Protein AF-A0A4D6KWX7-F1 (afdb_monomer)

Structure (mmCIF, N/CA/C/O backbone):
data_AF-A0A4D6KWX7-F1
#
_entry.id   AF-A0A4D6KWX7-F1
#
loop_
_atom_site.group_PDB
_atom_site.id
_atom_site.type_symbol
_atom_site.label_atom_id
_atom_site.label_alt_id
_atom_site.label_comp_id
_atom_site.label_asym_id
_atom_site.label_entity_id
_atom_site.label_seq_id
_atom_site.pdbx_PDB_ins_code
_atom_site.Cartn_x
_atom_site.Cartn_y
_atom_site.Cartn_z
_atom_site.occupancy
_atom_site.B_iso_or_equiv
_atom_site.auth_seq_id
_atom_site.auth_comp_id
_atom_site.auth_asym_id
_atom_site.auth_atom_id
_atom_site.pdbx_PDB_model_num
ATOM 1 N N . MET A 1 1 ? -42.811 26.244 40.484 1.00 38.09 1 MET A N 1
ATOM 2 C CA . MET A 1 1 ? -42.330 26.673 39.156 1.00 38.09 1 MET A CA 1
ATOM 3 C C . MET A 1 1 ? -40.840 26.398 39.095 1.00 38.09 1 MET A C 1
ATOM 5 O O . MET A 1 1 ? -40.124 26.879 39.956 1.00 38.09 1 MET A O 1
ATOM 9 N N . ILE A 1 2 ? -40.486 25.517 38.157 1.00 45.81 2 ILE A N 1
ATOM 10 C CA . ILE A 1 2 ? -39.214 25.283 37.454 1.00 45.81 2 ILE A CA 1
ATOM 11 C C . ILE A 1 2 ? -37.901 25.856 38.024 1.00 45.81 2 ILE A C 1
ATOM 13 O O . ILE A 1 2 ? -37.743 27.054 38.224 1.00 45.81 2 ILE A O 1
ATOM 17 N N . HIS A 1 3 ? -36.935 24.950 38.191 1.00 44.56 3 HIS A N 1
ATOM 18 C CA . HIS A 1 3 ? -35.517 25.227 38.404 1.00 44.56 3 HIS A CA 1
ATOM 19 C C . HIS A 1 3 ? -34.874 25.638 37.069 1.00 44.56 3 HIS A C 1
ATOM 21 O O . HIS A 1 3 ? -35.140 24.988 36.060 1.00 44.56 3 HIS A O 1
ATOM 27 N N . SER A 1 4 ? -34.030 26.675 37.066 1.00 54.22 4 SER A N 1
ATOM 28 C CA . SER A 1 4 ? -33.254 27.079 35.886 1.00 54.22 4 SER A CA 1
ATOM 29 C C . SER A 1 4 ? -31.775 26.754 36.067 1.00 54.22 4 SER A C 1
ATOM 31 O O . SER A 1 4 ? -31.128 27.179 37.021 1.00 54.22 4 SER A O 1
ATOM 33 N N . GLU A 1 5 ? -31.297 25.978 35.107 1.00 49.50 5 GLU A N 1
ATOM 34 C CA . GLU A 1 5 ? -29.946 25.509 34.837 1.00 49.50 5 GLU A CA 1
ATOM 35 C C . GLU A 1 5 ? -29.134 26.575 34.083 1.00 49.50 5 GLU A C 1
ATOM 37 O O . GLU A 1 5 ? -29.669 27.249 33.204 1.00 49.50 5 GLU A O 1
ATOM 42 N N . THR A 1 6 ? -27.836 26.693 34.377 1.00 53.16 6 THR A N 1
ATOM 43 C CA . THR A 1 6 ? -26.813 26.899 33.338 1.00 53.16 6 THR A CA 1
ATOM 44 C C . THR A 1 6 ? -25.438 26.515 33.890 1.00 53.16 6 THR A C 1
ATOM 46 O O . THR A 1 6 ? -25.006 27.027 34.924 1.00 53.16 6 THR A O 1
ATOM 49 N N . VAL A 1 7 ? -24.754 25.585 33.223 1.00 62.31 7 VAL A N 1
ATOM 50 C CA . VAL A 1 7 ? -23.334 25.276 33.444 1.00 62.31 7 VAL A CA 1
ATOM 51 C C . VAL A 1 7 ? -22.648 25.371 32.078 1.00 62.31 7 VAL A C 1
ATOM 53 O O . VAL A 1 7 ? -23.132 24.762 31.123 1.00 62.31 7 VAL A O 1
ATOM 56 N N . PRO A 1 8 ? -21.562 26.151 31.933 1.00 45.19 8 PRO A N 1
ATOM 57 C CA . PRO A 1 8 ? -20.920 26.364 30.642 1.00 45.19 8 PRO A CA 1
ATOM 58 C C . PRO A 1 8 ? -20.181 25.108 30.164 1.00 45.19 8 PRO A C 1
ATOM 60 O O . PRO A 1 8 ? -19.340 24.550 30.867 1.00 45.19 8 PRO A O 1
ATOM 63 N N . VAL A 1 9 ? -20.472 24.697 28.929 1.00 45.25 9 VAL A N 1
ATOM 64 C CA . VAL A 1 9 ? -19.745 23.655 28.195 1.00 45.25 9 VAL A CA 1
ATOM 65 C C . VAL A 1 9 ? -18.463 24.269 27.632 1.00 45.25 9 VAL A C 1
ATOM 67 O O . VAL A 1 9 ? -18.504 25.056 26.688 1.00 45.25 9 VAL A O 1
ATOM 70 N N . THR A 1 10 ? -17.314 23.926 28.210 1.00 42.25 10 THR A N 1
ATOM 71 C CA . THR A 1 10 ? -16.003 24.271 27.647 1.00 42.25 10 THR A CA 1
ATOM 72 C C . THR A 1 10 ? -15.642 23.274 26.553 1.00 42.25 10 THR A C 1
ATOM 74 O O . THR A 1 10 ? -15.295 22.127 26.834 1.00 42.25 10 THR A O 1
ATOM 77 N N . VAL A 1 11 ? -15.718 23.721 25.301 1.00 54.34 11 VAL A N 1
ATOM 78 C CA . VAL A 1 11 ? -15.083 23.056 24.160 1.00 54.34 11 VAL A CA 1
ATOM 79 C C . VAL A 1 11 ? -13.584 23.312 24.283 1.00 54.34 11 VAL A C 1
ATOM 81 O O . VAL A 1 11 ? -13.136 24.440 24.098 1.00 54.34 11 VAL A O 1
ATOM 84 N N . VAL A 1 12 ? -12.819 22.285 24.649 1.00 48.91 12 VAL A N 1
ATOM 85 C CA . VAL A 1 12 ? -11.358 22.316 24.545 1.00 48.91 12 VAL A CA 1
ATOM 86 C C . VAL A 1 12 ? -10.984 21.480 23.333 1.00 48.91 12 VAL A C 1
ATOM 88 O O . VAL A 1 12 ? -11.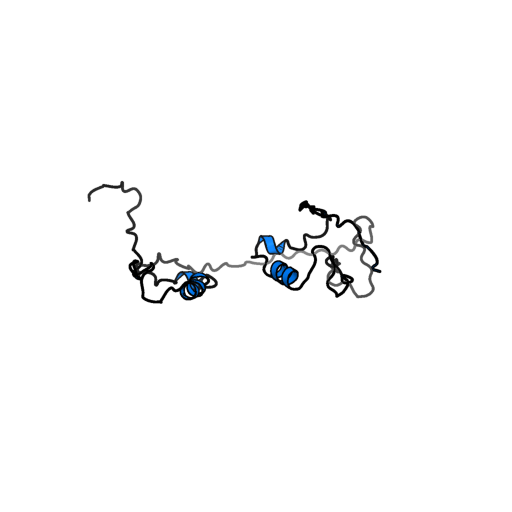029 20.252 23.350 1.00 48.91 12 VAL A O 1
ATOM 91 N N . GLU A 1 13 ? -10.689 22.207 22.264 1.00 41.97 13 GLU A N 1
ATOM 92 C CA . GLU A 1 13 ? -10.000 21.766 21.063 1.00 41.97 13 GLU A CA 1
ATOM 93 C C . GLU A 1 13 ? -8.646 21.171 21.480 1.00 41.97 13 GLU A C 1
ATOM 95 O O . GLU A 1 13 ? -7.782 21.855 22.029 1.00 41.97 13 GLU A O 1
ATOM 100 N N . ALA A 1 14 ? -8.497 19.854 21.330 1.00 45.44 14 ALA A N 1
ATOM 101 C CA . ALA A 1 14 ? -7.247 19.163 21.608 1.00 45.44 14 ALA A CA 1
ATOM 102 C C . ALA A 1 14 ? -6.457 19.049 20.305 1.00 45.44 14 ALA A C 1
ATOM 104 O O . ALA A 1 14 ? -6.596 18.096 19.541 1.00 45.44 14 ALA A O 1
ATOM 105 N N . GLU A 1 15 ? -5.642 20.072 20.081 1.00 44.53 15 GLU A N 1
ATOM 106 C CA . GLU A 1 15 ? -4.518 20.117 19.155 1.00 44.53 15 GLU A CA 1
ATOM 107 C C . GLU A 1 15 ? -3.708 18.803 19.243 1.00 44.53 15 GLU A C 1
ATOM 109 O O . GLU A 1 15 ? -3.161 18.455 20.299 1.00 44.53 15 GLU A O 1
ATOM 114 N N . GLU A 1 16 ? -3.618 18.060 18.138 1.00 41.34 16 GLU A N 1
ATOM 115 C CA . GLU A 1 16 ? -2.864 16.807 18.033 1.00 41.34 16 GLU A CA 1
ATOM 116 C C . GLU A 1 16 ? -1.352 17.095 18.043 1.00 41.34 16 GLU A C 1
ATOM 118 O O . GLU A 1 16 ? -0.655 17.105 17.025 1.00 41.34 16 GLU A O 1
ATOM 123 N N . THR A 1 17 ? -0.813 17.360 19.233 1.00 36.12 17 THR A N 1
ATOM 124 C CA . THR A 1 17 ? 0.633 17.454 19.427 1.00 36.12 17 THR A CA 1
ATOM 125 C C . THR A 1 17 ? 1.248 16.063 19.300 1.00 36.12 17 THR A C 1
ATOM 127 O O . THR A 1 17 ? 1.082 15.199 20.160 1.00 36.12 17 THR A O 1
ATOM 130 N N . HIS A 1 18 ? 2.002 15.855 18.218 1.00 46.69 18 HIS A N 1
ATOM 131 C CA . HIS A 1 18 ? 2.900 14.717 18.035 1.00 46.69 18 HIS A CA 1
ATOM 132 C C . HIS A 1 18 ? 3.993 14.754 19.113 1.00 46.69 18 HIS A C 1
ATOM 134 O O . HIS A 1 18 ? 5.107 15.244 18.908 1.00 46.69 18 HIS A O 1
ATOM 140 N N . ARG A 1 19 ? 3.673 14.252 20.304 1.00 43.59 19 ARG A N 1
ATOM 141 C CA . ARG A 1 19 ? 4.639 14.019 21.373 1.00 43.59 19 ARG A CA 1
ATOM 142 C C . ARG A 1 19 ? 5.379 12.731 21.032 1.00 43.59 19 ARG A C 1
ATOM 144 O O . ARG A 1 19 ? 4.939 11.643 21.383 1.00 43.59 19 ARG A O 1
ATOM 151 N N . LYS A 1 20 ? 6.529 12.857 20.362 1.00 52.38 20 LYS A N 1
ATOM 152 C CA . LYS A 1 20 ? 7.557 11.807 20.363 1.00 52.38 20 LYS A CA 1
ATOM 153 C C . LYS A 1 20 ? 7.974 11.560 21.814 1.00 52.38 20 LYS A C 1
ATOM 155 O O . LYS A 1 20 ? 8.831 12.262 22.350 1.00 52.38 20 LYS A O 1
ATOM 160 N N . GLY A 1 21 ? 7.338 10.583 22.451 1.00 43.97 21 GLY A N 1
ATOM 161 C CA . GLY A 1 21 ? 7.771 10.015 23.716 1.00 43.97 21 GLY A CA 1
ATOM 162 C C . GLY A 1 21 ? 9.060 9.239 23.490 1.00 43.97 21 GLY A C 1
ATOM 163 O O . GLY A 1 21 ? 9.037 8.048 23.202 1.00 43.97 21 GLY A O 1
ATOM 164 N N . VAL A 1 22 ? 10.195 9.929 23.582 1.00 49.72 22 VAL A N 1
ATOM 165 C CA . VAL A 1 22 ? 11.506 9.292 23.687 1.00 49.72 22 VAL A CA 1
ATOM 166 C C . VAL A 1 22 ? 11.591 8.681 25.081 1.00 49.72 22 VAL A C 1
ATOM 168 O O . VAL A 1 22 ? 11.840 9.376 26.061 1.00 49.72 22 VAL A O 1
ATOM 171 N N . THR A 1 23 ? 11.380 7.373 25.167 1.00 44.16 23 THR A N 1
ATOM 172 C CA . THR A 1 23 ? 11.947 6.562 26.244 1.00 44.16 23 THR A CA 1
ATOM 173 C C . THR A 1 23 ? 12.895 5.582 25.578 1.00 44.16 23 THR A C 1
ATOM 175 O O . THR A 1 23 ? 12.558 4.963 24.574 1.00 44.16 23 THR A O 1
ATOM 178 N N . SER A 1 24 ? 14.133 5.543 26.057 1.00 51.88 24 SER A N 1
ATOM 179 C CA . SER A 1 24 ? 15.253 4.772 25.518 1.00 51.88 24 SER A CA 1
ATOM 180 C C . SER A 1 24 ? 15.110 3.272 25.805 1.00 51.88 24 SER A C 1
ATOM 182 O O . SER A 1 24 ? 16.034 2.646 26.319 1.00 51.88 24 SER A O 1
ATOM 184 N N . SER A 1 25 ? 13.938 2.706 25.538 1.00 55.06 25 SER A N 1
ATOM 185 C CA . SER A 1 25 ? 13.698 1.271 25.546 1.00 55.06 25 SER A CA 1
ATOM 186 C C . SER A 1 25 ? 13.762 0.748 24.115 1.00 55.06 25 SER A C 1
ATOM 188 O O . SER A 1 25 ? 13.516 1.484 23.158 1.00 55.06 25 SER A O 1
ATOM 190 N N . ALA A 1 26 ? 14.181 -0.509 23.955 1.00 62.50 26 ALA A N 1
ATOM 191 C CA . ALA A 1 26 ? 14.240 -1.179 22.661 1.00 62.50 26 ALA A CA 1
ATOM 192 C C . ALA A 1 26 ? 12.955 -0.885 21.871 1.00 62.50 26 ALA A C 1
ATOM 194 O O . ALA A 1 26 ? 11.870 -1.221 22.332 1.00 62.50 26 ALA A O 1
ATOM 195 N N . ASN A 1 27 ? 13.100 -0.202 20.733 1.00 76.94 27 ASN A N 1
ATOM 196 C CA . ASN A 1 27 ? 12.010 0.398 19.967 1.00 76.94 27 ASN A CA 1
ATOM 197 C C . ASN A 1 27 ? 10.916 -0.658 19.696 1.00 76.94 27 ASN A C 1
ATOM 199 O O . ASN A 1 27 ? 11.105 -1.550 18.860 1.00 76.94 27 ASN A O 1
ATOM 203 N N . ILE A 1 28 ? 9.825 -0.614 20.479 1.00 69.31 28 ILE A N 1
ATOM 204 C CA . ILE A 1 28 ? 8.722 -1.590 20.497 1.00 69.31 28 ILE A CA 1
ATOM 205 C C . ILE A 1 28 ? 7.959 -1.423 19.185 1.00 69.31 28 ILE A C 1
ATOM 207 O O . ILE A 1 28 ? 6.991 -0.682 19.100 1.00 69.31 28 ILE A O 1
ATOM 211 N N . GLY A 1 29 ? 8.467 -2.041 18.123 1.00 74.56 29 GLY A N 1
ATOM 212 C CA . GLY A 1 29 ? 7.991 -1.771 16.768 1.00 74.56 29 GLY A CA 1
ATOM 213 C C . GLY A 1 29 ? 9.083 -1.665 15.713 1.00 74.56 29 GLY A C 1
ATOM 214 O O . GLY A 1 29 ? 8.747 -1.505 14.549 1.00 74.56 29 GLY A O 1
ATOM 215 N N . SER A 1 30 ? 10.372 -1.823 16.041 1.00 81.75 30 SER A N 1
ATOM 216 C CA . SER A 1 30 ? 11.430 -1.820 15.011 1.00 81.75 30 SER A CA 1
ATOM 217 C C . SER A 1 30 ? 11.206 -2.882 13.917 1.00 81.75 30 SER A C 1
ATOM 219 O O . SER A 1 30 ? 11.531 -2.676 12.753 1.00 81.75 30 SER A O 1
ATOM 221 N N . PHE A 1 31 ? 10.529 -3.994 14.231 1.00 80.00 31 PHE A N 1
ATOM 222 C CA . PHE A 1 31 ? 10.124 -4.988 13.224 1.00 80.00 31 PHE A CA 1
ATOM 223 C C . PHE A 1 31 ? 9.128 -4.441 12.175 1.00 80.00 31 PHE A C 1
ATOM 225 O O . PHE A 1 31 ? 8.961 -5.021 11.096 1.00 80.00 31 PHE A O 1
ATOM 232 N N . GLU A 1 32 ? 8.440 -3.340 12.472 1.00 87.44 32 GLU A N 1
ATOM 233 C CA . GLU A 1 32 ? 7.522 -2.656 11.560 1.00 87.44 32 GLU A CA 1
ATOM 234 C C . GLU A 1 32 ? 8.251 -1.768 10.553 1.00 87.44 32 GLU A C 1
ATOM 236 O O . GLU A 1 32 ? 7.670 -1.426 9.528 1.00 87.44 32 GLU A O 1
ATOM 241 N N . GLU A 1 33 ? 9.551 -1.520 10.733 1.00 84.75 33 GLU A N 1
ATOM 242 C CA . GLU A 1 33 ? 10.394 -0.893 9.705 1.00 84.75 33 GLU A CA 1
ATOM 243 C C . GLU A 1 33 ? 10.510 -1.769 8.441 1.00 84.75 33 GLU A C 1
ATOM 245 O O . GLU A 1 33 ? 10.729 -1.272 7.335 1.00 84.75 33 GLU A O 1
ATOM 250 N N . HIS A 1 34 ? 10.343 -3.089 8.583 1.00 82.44 34 HIS A N 1
ATOM 251 C CA . HIS A 1 34 ? 10.448 -4.066 7.492 1.00 82.44 34 HIS A CA 1
ATOM 252 C C . HIS A 1 34 ? 9.157 -4.862 7.259 1.00 82.44 34 HIS A C 1
ATOM 254 O O . HIS A 1 34 ? 9.147 -5.850 6.518 1.00 82.44 34 HIS A O 1
ATOM 260 N N . SER A 1 35 ? 8.048 -4.452 7.874 1.00 87.25 35 SER A N 1
ATOM 261 C CA . SER A 1 35 ? 6.747 -5.093 7.695 1.00 87.25 35 SER A CA 1
ATOM 262 C C . SER A 1 35 ? 5.629 -4.060 7.578 1.00 87.25 35 SER A C 1
ATOM 264 O O . SER A 1 35 ? 5.833 -2.865 7.710 1.00 87.25 35 SER A O 1
ATOM 266 N N . THR A 1 36 ? 4.412 -4.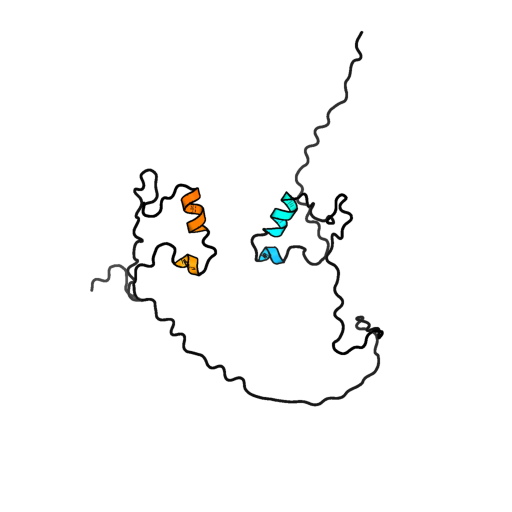502 7.268 1.00 85.25 36 THR A N 1
ATOM 267 C CA . THR A 1 36 ? 3.287 -3.593 6.987 1.00 85.25 36 THR A CA 1
ATOM 268 C C . THR A 1 36 ? 2.610 -3.042 8.247 1.00 85.25 36 THR A C 1
ATOM 270 O O . THR A 1 36 ? 1.479 -2.567 8.156 1.00 85.25 36 THR A O 1
ATOM 273 N N . GLY A 1 37 ? 3.217 -3.210 9.425 1.00 89.81 37 GLY A N 1
ATOM 274 C CA . GLY A 1 37 ? 2.646 -2.778 10.705 1.00 89.81 37 GLY A CA 1
ATOM 275 C C . GLY A 1 37 ? 1.282 -3.398 11.037 1.00 89.81 37 GLY A C 1
ATOM 276 O O . GLY A 1 37 ? 0.426 -2.776 11.666 1.00 89.81 37 GLY A O 1
ATOM 277 N N . PHE A 1 38 ? 1.010 -4.612 10.534 1.00 91.88 38 PHE A N 1
ATOM 278 C CA . PHE A 1 38 ? -0.296 -5.257 10.722 1.00 91.88 38 PHE A CA 1
ATOM 279 C C . PHE A 1 38 ? -0.584 -5.528 12.205 1.00 91.88 38 PHE A C 1
ATOM 281 O O . PHE A 1 38 ? -1.726 -5.376 12.635 1.00 91.88 38 PHE A O 1
ATOM 288 N N . GLY A 1 39 ? 0.449 -5.893 12.972 1.00 91.25 39 GLY A N 1
ATOM 289 C CA . GLY A 1 39 ? 0.361 -6.143 14.410 1.00 91.25 39 GLY A CA 1
ATOM 290 C C . GLY A 1 39 ? -0.084 -4.899 15.170 1.00 91.25 39 GLY A C 1
ATOM 291 O O . GLY A 1 39 ? -1.147 -4.938 15.793 1.00 91.25 39 GLY A O 1
ATOM 292 N N . SER A 1 40 ? 0.641 -3.783 15.034 1.00 90.06 40 SER A N 1
ATOM 293 C CA . SER A 1 40 ? 0.270 -2.517 15.682 1.00 90.06 40 SER A CA 1
ATOM 294 C C . SER A 1 40 ? -1.122 -2.043 15.279 1.00 90.06 40 SER A C 1
ATOM 296 O O . SER A 1 40 ? -1.940 -1.693 16.132 1.00 90.06 40 SER A O 1
ATOM 298 N N . LYS A 1 41 ? -1.461 -2.120 13.984 1.00 92.00 41 LYS A N 1
ATOM 299 C CA . LYS A 1 41 ? -2.794 -1.726 13.501 1.00 92.00 41 LYS A CA 1
ATOM 300 C C . LYS A 1 41 ? -3.913 -2.585 14.090 1.00 92.00 41 LYS A C 1
ATOM 302 O O . LYS A 1 41 ? -5.012 -2.087 14.334 1.00 92.00 41 LYS A O 1
ATOM 307 N N . MET A 1 42 ? -3.664 -3.877 14.282 1.00 93.88 42 MET A N 1
ATOM 308 C CA . MET A 1 42 ? -4.620 -4.785 14.910 1.00 93.88 42 MET A CA 1
ATOM 309 C C . MET A 1 42 ? -4.758 -4.495 16.407 1.00 93.88 42 MET A C 1
ATOM 311 O O . MET A 1 42 ? -5.882 -4.447 16.897 1.00 93.88 42 MET A O 1
ATOM 315 N N . MET A 1 43 ? -3.654 -4.252 17.115 1.00 91.12 43 MET A N 1
ATOM 316 C CA . MET A 1 43 ? -3.675 -3.917 18.542 1.00 91.12 43 MET A CA 1
ATOM 317 C C . MET A 1 43 ? -4.466 -2.634 18.808 1.00 91.12 43 MET A C 1
ATOM 319 O O . MET A 1 43 ? -5.376 -2.649 19.636 1.00 91.12 43 MET A O 1
ATOM 323 N N . ALA A 1 44 ? -4.207 -1.564 18.050 1.00 90.50 44 ALA A N 1
ATOM 324 C CA . ALA A 1 44 ? -4.948 -0.306 18.170 1.00 90.50 44 ALA A CA 1
ATOM 325 C C . ALA A 1 44 ? -6.460 -0.504 17.952 1.00 90.50 44 ALA A C 1
ATOM 327 O O . ALA A 1 44 ? -7.286 0.019 18.696 1.00 90.50 44 ALA A O 1
ATOM 328 N N . LYS A 1 45 ? -6.841 -1.340 16.975 1.00 94.50 45 LYS A N 1
ATOM 329 C CA . LYS A 1 45 ? -8.249 -1.697 16.733 1.00 94.50 45 LYS A CA 1
ATOM 330 C C . LYS A 1 45 ? -8.898 -2.479 17.875 1.00 94.50 45 LYS A C 1
ATOM 332 O O . LYS A 1 45 ? -10.113 -2.413 18.017 1.00 94.50 45 LYS A O 1
ATOM 337 N N . MET A 1 46 ? -8.111 -3.216 18.652 1.00 92.38 46 MET A N 1
ATOM 338 C CA . MET A 1 46 ? -8.582 -3.969 19.817 1.00 92.38 46 MET A CA 1
ATOM 339 C C . MET A 1 46 ? -8.528 -3.150 21.115 1.00 92.38 46 MET A C 1
ATOM 341 O O . MET A 1 46 ? -8.770 -3.699 22.187 1.00 92.38 46 MET A O 1
ATOM 345 N N . GLY A 1 47 ? -8.240 -1.847 21.027 1.00 89.56 47 GLY A N 1
ATOM 346 C CA . GLY A 1 47 ? -8.225 -0.941 22.175 1.00 89.56 47 GLY A CA 1
ATOM 347 C C . GLY A 1 47 ? -6.881 -0.852 22.895 1.00 89.56 47 GLY A C 1
ATOM 348 O O . GLY A 1 47 ? -6.834 -0.359 24.018 1.00 89.56 47 GLY A O 1
ATOM 349 N N . TYR A 1 48 ? -5.788 -1.313 22.279 1.00 90.19 48 TYR A N 1
ATOM 350 C CA . TYR A 1 48 ? -4.453 -1.035 22.801 1.00 90.19 48 TYR A CA 1
ATOM 351 C C . TYR A 1 48 ? -4.154 0.466 22.735 1.00 90.19 48 TYR A C 1
ATOM 353 O O . TYR A 1 48 ? -4.357 1.098 21.696 1.00 90.19 48 TYR A O 1
ATOM 361 N N . MET A 1 49 ? -3.632 1.010 23.832 1.00 84.31 49 MET A N 1
ATOM 362 C CA . MET A 1 49 ? -3.135 2.380 23.913 1.00 84.31 49 MET A CA 1
ATOM 363 C C . MET A 1 49 ? -1.608 2.365 23.886 1.00 84.31 49 MET A C 1
ATOM 365 O O . MET A 1 49 ? -0.977 1.670 24.684 1.00 84.31 49 MET A O 1
ATOM 369 N N . GLU A 1 50 ? -1.020 3.133 22.970 1.00 82.19 50 GLU A N 1
ATOM 370 C CA . GLU A 1 50 ? 0.430 3.216 22.801 1.00 82.19 50 GLU A CA 1
ATOM 371 C C . GLU A 1 50 ? 1.116 3.666 24.102 1.00 82.19 50 GLU A C 1
ATOM 373 O O . GLU A 1 50 ? 0.703 4.636 24.738 1.00 82.19 50 GLU A O 1
ATOM 378 N N . GLY A 1 51 ? 2.142 2.920 24.525 1.00 81.81 51 GLY A N 1
ATOM 379 C CA . GLY A 1 51 ? 2.880 3.173 25.768 1.00 81.81 51 GLY A CA 1
ATOM 380 C C . GLY A 1 51 ? 2.252 2.578 27.037 1.00 81.81 51 GLY A C 1
ATOM 381 O O . GLY A 1 51 ? 2.867 2.654 28.101 1.00 81.81 51 GLY A O 1
ATOM 382 N N . GLY A 1 52 ? 1.068 1.964 26.941 1.00 87.88 52 GLY A N 1
ATOM 383 C CA . GLY A 1 52 ? 0.420 1.241 28.038 1.00 87.88 52 GLY A CA 1
ATOM 384 C C . GLY A 1 52 ? 0.724 -0.260 28.052 1.00 87.88 52 GLY A C 1
ATOM 385 O O . GLY A 1 52 ? 1.185 -0.841 27.066 1.00 87.88 52 GLY A O 1
ATOM 386 N N . GLY A 1 53 ? 0.439 -0.900 29.187 1.00 89.50 53 GLY A N 1
ATOM 387 C CA . GLY A 1 53 ? 0.438 -2.352 29.328 1.00 89.50 53 GLY A CA 1
ATOM 388 C C . GLY A 1 53 ? -0.815 -3.004 28.750 1.00 89.50 53 GLY A C 1
ATOM 389 O O . GLY A 1 53 ? -1.870 -2.380 28.657 1.00 89.50 53 GLY A O 1
ATOM 390 N N . LEU A 1 54 ? -0.735 -4.285 28.393 1.00 86.56 54 LEU A N 1
ATOM 391 C CA . LEU A 1 54 ? -1.912 -5.065 27.998 1.00 86.56 54 LEU A CA 1
ATOM 392 C C . LEU A 1 54 ? -2.672 -5.527 29.243 1.00 86.56 54 LEU A C 1
ATOM 394 O O . LEU A 1 54 ? -2.133 -6.328 29.987 1.00 86.56 54 LEU A O 1
ATOM 398 N N . GLU A 1 55 ? -3.891 -5.032 29.470 1.00 87.38 55 GLU A N 1
ATOM 399 C CA . GLU A 1 55 ? -4.897 -5.528 30.431 1.00 87.38 55 GLU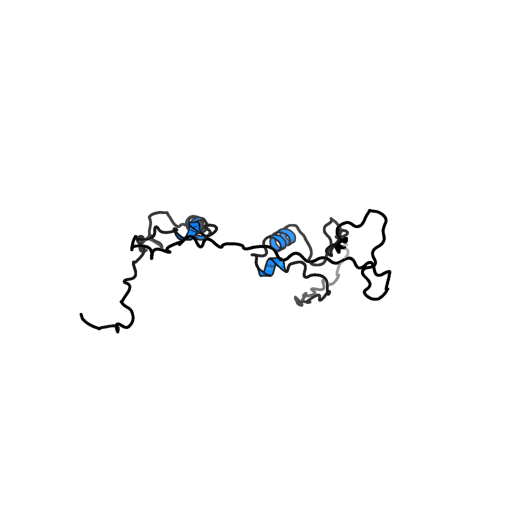 A CA 1
ATOM 400 C C . GLU A 1 55 ? -6.072 -4.535 30.480 1.00 87.38 55 GLU A C 1
ATOM 402 O O . GLU A 1 55 ? -5.973 -3.427 29.957 1.00 87.38 55 GLU A O 1
ATOM 407 N N . LYS A 1 56 ? -7.178 -4.887 31.152 1.00 86.94 56 LYS A N 1
ATOM 408 C CA . LYS A 1 56 ? -8.371 -4.022 31.279 1.00 86.94 56 LYS A CA 1
ATOM 409 C C . LYS A 1 56 ? -8.063 -2.607 31.801 1.00 86.94 56 LYS A C 1
ATOM 411 O O . LYS A 1 56 ? -8.722 -1.659 31.393 1.00 86.94 56 LYS A O 1
ATOM 416 N N . ASN A 1 57 ? -7.079 -2.481 32.693 1.00 85.81 57 ASN A N 1
ATOM 417 C CA . ASN A 1 57 ? -6.684 -1.215 33.321 1.00 85.81 57 ASN A CA 1
ATOM 418 C C . ASN A 1 57 ? -5.288 -0.742 32.874 1.00 85.81 57 ASN A C 1
ATOM 420 O O . ASN A 1 57 ? -4.705 0.121 33.523 1.00 85.81 57 ASN A O 1
ATOM 424 N N . GLY A 1 58 ? -4.707 -1.355 31.837 1.00 83.75 58 GLY A N 1
ATOM 425 C CA . GLY A 1 58 ? -3.331 -1.065 31.420 1.00 83.75 58 GLY A CA 1
ATOM 426 C C . GLY A 1 58 ? -2.250 -1.504 32.418 1.00 83.75 58 GLY A C 1
ATOM 427 O O . GLY A 1 58 ? -1.133 -1.002 32.356 1.00 83.75 58 GLY A O 1
ATOM 428 N N . GLN A 1 59 ? -2.579 -2.414 33.345 1.00 87.94 59 GLN A N 1
ATOM 429 C CA . GLN A 1 59 ? -1.693 -2.871 34.424 1.00 87.94 59 GLN A CA 1
ATOM 430 C C . GLN A 1 59 ? -0.664 -3.928 33.985 1.00 87.94 59 GLN A C 1
ATOM 432 O O . GLN A 1 59 ? 0.295 -4.199 34.711 1.00 87.94 59 GLN A O 1
ATOM 437 N N . GLY A 1 60 ? -0.815 -4.470 32.775 1.00 89.38 60 GLY A N 1
ATOM 438 C CA . GLY A 1 60 ? 0.169 -5.361 32.184 1.00 89.38 60 GLY A CA 1
ATOM 439 C C . GLY A 1 60 ? 1.521 -4.684 31.956 1.00 89.38 60 GLY A C 1
ATOM 440 O O . GLY A 1 60 ? 1.691 -3.471 32.071 1.00 89.38 60 GLY A O 1
ATOM 441 N N . MET A 1 61 ? 2.519 -5.481 31.587 1.00 87.56 61 MET A N 1
ATOM 442 C CA . MET A 1 61 ? 3.846 -4.954 31.274 1.00 87.56 61 MET A CA 1
ATOM 443 C C . MET A 1 61 ? 3.811 -4.172 29.954 1.00 87.56 61 MET A C 1
ATOM 445 O O . MET A 1 61 ? 3.436 -4.716 28.917 1.00 87.56 61 MET A O 1
ATOM 449 N N . ALA A 1 62 ? 4.202 -2.898 29.998 1.00 85.56 62 ALA A N 1
ATOM 450 C CA . ALA A 1 62 ? 4.290 -2.029 28.819 1.00 85.56 62 ALA A CA 1
ATOM 451 C C . ALA A 1 62 ? 5.642 -2.138 28.098 1.00 85.56 62 ALA A C 1
ATOM 453 O O . ALA A 1 62 ? 5.739 -1.872 26.904 1.00 85.56 62 ALA A O 1
ATOM 454 N N . GLN A 1 63 ? 6.694 -2.512 28.829 1.00 84.56 63 GLN A N 1
ATOM 455 C CA . GLN A 1 63 ? 8.055 -2.610 28.314 1.00 84.56 63 GLN A CA 1
ATOM 456 C C . GLN A 1 63 ? 8.458 -4.079 28.136 1.00 84.56 63 GLN A C 1
ATOM 458 O O . GLN A 1 63 ? 8.086 -4.913 28.970 1.00 84.56 63 GLN A O 1
ATOM 463 N N . PRO A 1 64 ? 9.222 -4.417 27.081 1.00 85.56 64 PRO A N 1
ATOM 464 C CA . PRO A 1 64 ? 9.774 -5.750 26.908 1.00 85.56 64 PRO A CA 1
ATOM 465 C C . PRO A 1 64 ? 10.619 -6.157 28.114 1.00 85.56 64 PRO A C 1
ATOM 467 O O . PRO A 1 64 ? 11.401 -5.367 28.638 1.00 85.56 64 PRO A O 1
ATOM 470 N N . VAL A 1 65 ? 10.480 -7.411 28.533 1.00 86.56 65 VAL A N 1
ATOM 471 C CA . VAL A 1 65 ? 11.299 -7.971 29.609 1.00 86.56 65 VAL A CA 1
ATOM 472 C C . VAL A 1 65 ? 12.738 -8.123 29.120 1.00 86.56 65 VAL A C 1
ATOM 474 O O . VAL A 1 65 ? 12.982 -8.686 28.051 1.00 86.56 65 VAL A O 1
ATOM 477 N N . GLU A 1 66 ? 13.695 -7.654 29.915 1.00 83.75 66 GLU A N 1
ATOM 478 C CA . GLU A 1 66 ? 15.115 -7.821 29.618 1.00 83.75 66 GLU A CA 1
ATOM 479 C C . GLU A 1 66 ? 15.549 -9.281 29.795 1.00 83.75 66 GLU A C 1
ATOM 481 O O . GLU A 1 66 ? 15.238 -9.937 30.792 1.00 83.75 66 GLU A O 1
ATOM 486 N N . VAL A 1 67 ? 16.299 -9.799 28.821 1.00 83.56 67 VAL A N 1
ATOM 487 C CA . VAL A 1 67 ? 16.813 -11.171 28.848 1.00 83.56 67 VAL A CA 1
ATOM 488 C C . VAL A 1 67 ? 18.279 -11.158 29.265 1.00 83.56 67 VAL A C 1
ATOM 490 O O . VAL A 1 67 ? 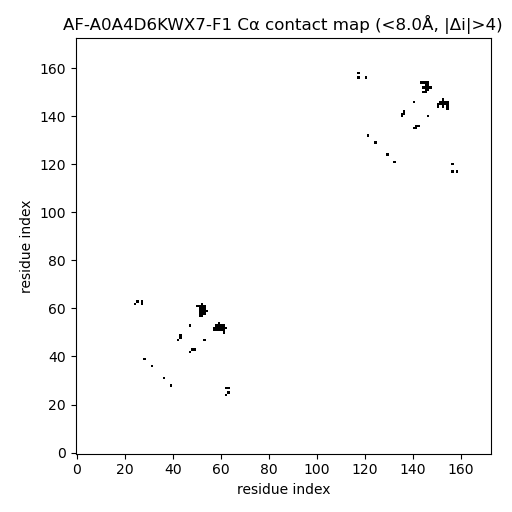19.126 -10.598 28.574 1.00 83.56 67 VAL A O 1
ATOM 493 N N . ILE A 1 68 ? 18.601 -11.842 30.363 1.00 82.75 68 ILE A N 1
ATOM 494 C CA . ILE A 1 68 ? 19.988 -12.083 30.777 1.00 82.75 68 ILE A CA 1
ATOM 495 C C . ILE A 1 68 ? 20.478 -13.364 30.096 1.00 82.75 68 ILE A C 1
ATOM 497 O O . ILE A 1 68 ? 20.031 -14.466 30.429 1.00 82.75 68 ILE A O 1
ATOM 501 N N . GLN A 1 69 ? 21.412 -13.243 29.148 1.00 82.69 69 GLN A N 1
ATOM 502 C CA . GLN A 1 69 ? 22.025 -14.414 28.523 1.00 82.69 69 GLN A CA 1
ATOM 503 C C . GLN A 1 69 ? 22.949 -15.113 29.524 1.00 82.69 69 GLN A C 1
ATOM 505 O O . GLN A 1 69 ? 23.950 -14.561 29.977 1.00 82.69 69 GLN A O 1
ATOM 510 N N . ARG A 1 70 ? 22.609 -16.354 29.869 1.00 83.12 70 ARG A N 1
ATOM 511 C CA . ARG A 1 70 ? 23.441 -17.194 30.727 1.00 83.12 70 ARG A CA 1
ATOM 512 C C . ARG A 1 70 ? 24.630 -17.753 29.931 1.00 83.12 70 ARG A C 1
ATOM 514 O O . ARG A 1 70 ? 24.419 -18.242 28.818 1.00 83.12 70 ARG A O 1
ATOM 521 N N . PRO A 1 71 ? 25.853 -17.765 30.487 1.00 85.81 71 PRO A N 1
ATOM 522 C CA . PRO A 1 71 ? 26.990 -18.413 29.845 1.00 85.81 71 PRO A CA 1
ATOM 523 C C . PRO A 1 71 ? 26.750 -19.918 29.666 1.00 85.81 71 PRO A C 1
ATOM 525 O O . PRO A 1 71 ? 26.200 -20.601 30.538 1.00 85.81 71 PRO A O 1
ATOM 528 N N . ARG A 1 72 ? 27.177 -20.434 28.507 1.00 82.94 72 ARG A N 1
ATOM 529 C CA . ARG A 1 72 ? 27.092 -21.861 28.167 1.00 82.94 72 ARG A CA 1
ATOM 530 C C . ARG A 1 72 ? 27.895 -22.680 29.188 1.00 82.94 72 ARG A C 1
ATOM 532 O O . ARG A 1 72 ? 28.962 -22.255 29.613 1.00 82.94 72 ARG A O 1
ATOM 539 N N . SER A 1 73 ? 27.367 -23.837 29.585 1.00 83.06 73 SER A N 1
ATOM 540 C CA . SER A 1 73 ? 27.986 -24.784 30.535 1.00 83.06 73 SER A CA 1
ATOM 541 C C . SER A 1 73 ? 28.100 -24.343 32.006 1.00 83.06 73 SER A C 1
ATOM 543 O O . SER A 1 73 ? 28.662 -25.085 32.807 1.00 83.06 73 SER A O 1
ATOM 545 N N . LEU A 1 74 ? 27.542 -23.197 32.417 1.00 80.19 74 LEU A N 1
ATOM 546 C CA . LEU A 1 74 ? 27.507 -22.818 33.836 1.00 80.19 74 LEU A CA 1
ATOM 547 C C . LEU A 1 74 ? 26.388 -23.570 34.578 1.00 80.19 74 LEU A C 1
ATOM 549 O O . LEU A 1 74 ? 25.225 -23.480 34.178 1.00 80.19 74 LEU A O 1
ATOM 553 N N . GLY A 1 75 ? 26.702 -24.246 35.688 1.00 81.19 75 GLY A N 1
ATOM 554 C CA . GLY A 1 75 ? 25.737 -24.978 36.527 1.00 81.19 75 GLY A CA 1
ATOM 555 C C . GLY A 1 75 ? 24.771 -24.073 37.309 1.00 81.19 75 GLY A C 1
ATOM 556 O O . GLY A 1 75 ? 25.123 -22.956 37.702 1.00 81.19 75 GLY A O 1
ATOM 557 N N . LEU A 1 76 ? 23.515 -24.507 37.481 1.00 77.56 76 LEU A N 1
ATOM 558 C CA . LEU A 1 76 ? 22.485 -23.778 38.242 1.00 77.56 76 LEU A CA 1
ATOM 559 C C . LEU A 1 76 ? 23.003 -23.480 39.662 1.00 77.56 76 LEU A C 1
ATOM 561 O O . LEU A 1 76 ? 23.559 -24.359 40.306 1.00 77.56 76 LEU A O 1
ATOM 565 N N . GLY A 1 77 ? 22.856 -22.238 40.132 1.00 76.19 77 GLY A N 1
ATOM 566 C CA . GLY A 1 77 ? 23.340 -21.804 41.452 1.00 76.19 77 GLY A CA 1
ATOM 567 C C . GLY A 1 77 ? 24.626 -20.968 41.447 1.00 76.19 77 GLY A C 1
ATOM 568 O O . GLY A 1 77 ? 24.900 -20.294 42.436 1.00 76.19 77 GLY A O 1
ATOM 569 N N . VAL A 1 78 ? 25.378 -20.922 40.339 1.00 74.75 78 VAL A N 1
ATOM 570 C CA . VAL A 1 78 ? 26.555 -20.042 40.220 1.00 74.75 78 VAL A CA 1
ATOM 571 C C . VAL A 1 78 ? 26.130 -18.651 39.734 1.00 74.75 78 VAL A C 1
ATOM 573 O O . VAL A 1 78 ? 25.507 -18.523 38.677 1.00 74.75 78 VAL A O 1
ATOM 576 N N . LYS A 1 79 ? 26.451 -17.602 40.507 1.00 77.00 79 LYS A N 1
ATOM 577 C CA . LYS A 1 79 ? 26.235 -16.199 40.119 1.00 77.00 79 LYS A CA 1
ATOM 578 C C . LYS A 1 79 ? 27.318 -15.781 39.127 1.00 77.00 79 LYS A C 1
ATOM 580 O O . LYS A 1 79 ? 28.497 -15.832 39.454 1.00 77.00 79 LYS A O 1
ATOM 585 N N . PHE A 1 80 ? 26.916 -15.350 37.938 1.00 71.25 80 PHE A N 1
ATOM 586 C CA . PHE A 1 80 ? 27.797 -14.682 36.985 1.00 71.25 80 PHE A CA 1
ATOM 587 C C . PHE A 1 80 ? 27.436 -13.196 36.993 1.00 71.25 80 PHE A C 1
ATOM 589 O O . PHE A 1 80 ? 26.281 -12.828 36.784 1.00 71.25 80 PHE A O 1
ATOM 596 N N . SER A 1 81 ? 28.403 -12.349 37.335 1.00 72.69 81 SER A N 1
ATOM 597 C CA . SER A 1 81 ? 28.248 -10.898 37.259 1.00 72.69 81 SER A CA 1
ATOM 598 C C . SER A 1 81 ? 28.515 -10.466 35.820 1.00 72.69 81 SER A C 1
ATOM 600 O O . SER A 1 81 ? 29.555 -10.809 35.266 1.00 72.69 81 SER A O 1
ATOM 602 N N . ASN A 1 82 ? 27.591 -9.717 35.220 1.00 64.25 82 ASN A N 1
ATOM 603 C CA . ASN A 1 82 ? 27.794 -9.082 33.914 1.00 64.25 82 ASN A CA 1
ATOM 604 C C . ASN A 1 82 ? 28.461 -7.693 34.037 1.00 64.25 82 ASN A C 1
ATOM 606 O O . ASN A 1 82 ? 28.548 -6.977 33.043 1.00 64.25 82 ASN A O 1
ATOM 610 N N . ASN A 1 83 ? 28.926 -7.292 35.231 1.00 63.41 83 ASN A N 1
ATOM 611 C CA . ASN A 1 83 ? 29.660 -6.037 35.408 1.00 63.41 83 ASN A CA 1
ATOM 612 C C . ASN A 1 83 ? 31.107 -6.200 34.904 1.00 63.41 83 ASN A C 1
ATOM 614 O O . ASN A 1 83 ? 31.831 -7.035 35.449 1.00 63.41 83 ASN A O 1
ATOM 618 N N . PRO A 1 84 ? 31.578 -5.395 33.933 1.00 56.91 84 PRO A N 1
ATOM 619 C CA . PRO A 1 84 ? 32.922 -5.516 33.354 1.00 56.91 84 PRO A CA 1
ATOM 620 C C . PRO A 1 84 ? 34.066 -5.037 34.281 1.00 56.91 84 PRO A C 1
ATOM 622 O O . PRO A 1 84 ? 35.091 -4.571 33.795 1.00 56.91 84 PRO A O 1
ATOM 625 N N . GLY A 1 85 ? 33.914 -5.123 35.609 1.00 53.38 85 GLY A N 1
ATOM 626 C CA . GLY A 1 85 ? 34.815 -4.484 36.579 1.00 53.38 85 GLY A CA 1
ATOM 627 C C . GLY A 1 85 ? 35.363 -5.350 37.717 1.00 53.38 85 GLY A C 1
ATOM 628 O O . GLY A 1 85 ? 36.183 -4.846 38.476 1.00 53.38 85 GLY A O 1
ATOM 629 N N . GLU A 1 86 ? 34.979 -6.622 37.858 1.00 48.50 86 GLU A N 1
ATOM 630 C CA . GLU A 1 86 ? 35.522 -7.483 38.923 1.00 48.50 86 GLU A CA 1
ATOM 631 C C . GLU A 1 86 ? 36.232 -8.716 38.353 1.00 48.50 86 GLU A C 1
ATOM 633 O O . GLU A 1 86 ? 35.633 -9.616 37.767 1.00 48.50 86 GLU A O 1
ATOM 638 N N . SER A 1 87 ? 37.553 -8.725 38.535 1.00 52.72 87 SER A N 1
ATOM 639 C CA . SER A 1 87 ? 38.460 -9.828 38.227 1.00 52.72 87 SER A CA 1
ATOM 640 C C . SER A 1 87 ? 38.193 -11.008 39.162 1.00 52.72 87 SER A C 1
ATOM 642 O O . SER A 1 87 ? 38.493 -10.925 40.354 1.00 52.72 87 SER A O 1
ATOM 644 N N . VAL A 1 88 ? 37.747 -12.140 38.615 1.00 51.41 88 VAL A N 1
ATOM 645 C CA . VAL A 1 88 ? 37.842 -13.432 39.305 1.00 51.41 88 VAL A CA 1
ATOM 646 C C . VAL A 1 88 ? 38.507 -14.460 38.394 1.00 51.41 88 VAL A C 1
ATOM 648 O O . VAL A 1 88 ? 37.915 -14.930 37.430 1.00 51.41 88 VAL A O 1
ATOM 651 N N . GLY A 1 89 ? 39.745 -14.809 38.755 1.00 46.34 89 GLY A N 1
ATOM 652 C CA . GLY A 1 89 ? 40.312 -16.149 38.597 1.00 46.34 89 GLY A CA 1
ATOM 653 C C . GLY A 1 89 ? 40.469 -16.674 37.172 1.00 46.34 89 GLY A C 1
ATOM 654 O O . GLY A 1 89 ? 39.670 -17.466 36.685 1.00 46.34 89 GLY A O 1
ATOM 655 N N . ASN A 1 90 ? 41.583 -16.307 36.556 1.00 49.38 90 ASN A N 1
ATOM 656 C CA . ASN A 1 90 ? 42.265 -17.010 35.475 1.00 49.38 90 ASN A CA 1
ATOM 657 C C . ASN A 1 90 ? 42.221 -18.549 35.603 1.00 49.38 90 ASN A C 1
ATOM 659 O O . ASN A 1 90 ? 42.932 -19.131 36.419 1.00 49.38 90 ASN A O 1
ATOM 663 N N . ILE A 1 91 ? 41.493 -19.215 34.702 1.00 53.41 91 ILE A N 1
ATOM 664 C CA . ILE A 1 91 ? 41.777 -20.602 34.308 1.00 53.41 91 ILE A CA 1
ATOM 665 C C . ILE A 1 91 ? 41.953 -20.607 32.789 1.00 53.41 91 ILE A C 1
ATOM 667 O O . ILE A 1 91 ? 40.994 -20.588 32.023 1.00 53.41 91 ILE A O 1
ATOM 671 N N . SER A 1 92 ? 43.217 -20.560 32.371 1.00 47.56 92 SER A N 1
ATOM 672 C CA . SER A 1 92 ? 43.647 -20.729 30.986 1.00 47.56 92 SER A CA 1
ATOM 673 C C . SER A 1 92 ? 43.779 -22.221 30.693 1.00 47.56 92 SER A C 1
ATOM 675 O O . SER A 1 92 ? 44.522 -22.909 31.388 1.00 47.56 92 SER A O 1
ATOM 677 N N . LEU A 1 93 ? 43.101 -22.713 29.657 1.00 43.03 93 LEU A N 1
ATOM 678 C CA . LEU A 1 93 ? 43.522 -23.918 28.946 1.00 43.03 93 LEU A CA 1
ATOM 679 C C . LEU A 1 93 ? 43.165 -23.756 27.468 1.00 43.03 93 LEU A C 1
ATOM 681 O O . LEU A 1 93 ? 42.002 -23.812 27.074 1.00 43.03 93 LEU A O 1
ATOM 685 N N . GLY A 1 94 ? 44.193 -23.471 26.671 1.00 35.91 94 GLY A N 1
ATOM 686 C CA . GLY A 1 94 ? 44.099 -23.455 25.220 1.00 35.91 94 GLY A CA 1
ATOM 687 C C . GLY A 1 94 ? 43.961 -24.857 24.632 1.00 35.91 94 GLY A C 1
ATOM 688 O O . GLY A 1 94 ? 44.087 -25.852 25.339 1.00 35.91 94 GLY A O 1
ATOM 689 N N . VAL A 1 95 ? 43.706 -24.893 23.325 1.00 33.59 95 VAL A N 1
ATOM 690 C CA . VAL A 1 95 ? 44.332 -25.745 22.297 1.00 33.59 95 VAL A CA 1
ATOM 691 C C . VAL A 1 95 ? 43.579 -25.468 20.991 1.00 33.59 95 VAL A C 1
ATOM 693 O O . VAL A 1 95 ? 42.350 -25.460 20.950 1.00 33.59 95 VAL A O 1
ATOM 696 N N . GLY A 1 96 ? 44.342 -25.157 19.944 1.00 39.91 96 GLY A N 1
ATOM 697 C CA . GLY A 1 96 ? 43.830 -24.878 18.610 1.00 39.91 96 GLY A CA 1
ATOM 698 C C . GLY A 1 96 ? 43.340 -26.125 17.876 1.00 39.91 96 GLY A C 1
ATOM 699 O O . GLY A 1 96 ? 43.715 -27.248 18.202 1.00 39.91 96 GLY A O 1
ATOM 700 N N . ALA A 1 97 ? 42.531 -25.895 16.844 1.00 45.50 97 ALA A N 1
ATOM 701 C CA . ALA A 1 97 ? 42.258 -26.867 15.796 1.00 45.50 97 ALA A CA 1
ATOM 702 C C . ALA A 1 97 ? 41.831 -26.131 14.516 1.00 45.50 97 ALA A C 1
ATOM 704 O O . ALA A 1 97 ? 40.673 -25.762 14.335 1.00 45.50 97 ALA A O 1
ATOM 705 N N . GLU A 1 98 ? 42.810 -25.913 13.642 1.00 45.50 98 GLU A N 1
ATOM 706 C CA . GLU A 1 98 ? 42.622 -25.728 12.204 1.00 45.50 98 GLU A CA 1
ATOM 707 C C . GLU A 1 98 ? 41.928 -26.983 11.646 1.00 45.50 98 GLU A C 1
ATOM 709 O O . GLU A 1 98 ? 42.408 -28.094 11.876 1.00 45.50 98 GLU A O 1
ATOM 714 N N . SER A 1 99 ? 40.809 -26.847 10.926 1.00 47.62 99 SER A N 1
ATOM 715 C CA . SER A 1 99 ? 40.207 -27.986 10.221 1.00 47.62 99 SER A CA 1
ATOM 716 C C . SER A 1 99 ? 39.206 -27.576 9.131 1.00 47.62 99 SER A C 1
ATOM 718 O O . SER A 1 99 ? 38.038 -27.311 9.402 1.00 47.62 99 SER A O 1
ATOM 720 N N . LEU A 1 100 ? 39.690 -27.681 7.890 1.00 44.69 100 LEU A N 1
ATOM 721 C CA . LEU A 1 100 ? 39.037 -28.328 6.742 1.00 44.69 100 LEU A CA 1
ATOM 722 C C . LEU A 1 100 ?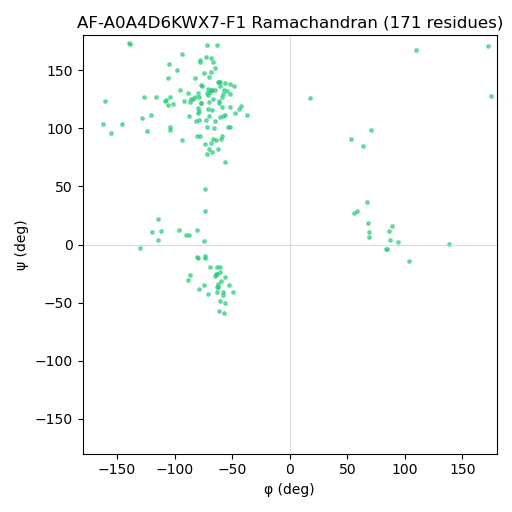 37.793 -27.666 6.108 1.00 44.69 100 LEU A C 1
ATOM 724 O O . LEU A 1 100 ? 36.652 -27.897 6.488 1.00 44.69 100 LEU A O 1
ATOM 728 N N . GLY A 1 101 ? 38.057 -26.955 5.005 1.00 41.31 101 GLY A N 1
ATOM 729 C CA . GLY A 1 101 ? 37.531 -27.285 3.672 1.00 41.31 101 GLY A CA 1
ATOM 730 C C . GLY A 1 101 ? 36.021 -27.481 3.511 1.00 41.31 101 GLY A C 1
ATOM 731 O O . GLY A 1 101 ? 35.534 -28.607 3.525 1.00 41.31 101 GLY A O 1
ATOM 732 N N . LEU A 1 102 ? 35.306 -26.401 3.185 1.00 40.81 102 LEU A N 1
ATOM 733 C CA . LEU A 1 102 ? 33.951 -26.468 2.633 1.00 40.81 102 LEU A CA 1
ATOM 734 C C . LEU A 1 102 ? 33.993 -26.174 1.131 1.00 40.81 102 LEU A C 1
ATOM 736 O O . LEU A 1 102 ? 34.050 -25.025 0.694 1.00 40.81 102 LEU A O 1
ATOM 740 N N . GLY A 1 103 ? 33.981 -27.248 0.340 1.00 37.91 103 GLY A N 1
ATOM 741 C CA . GLY A 1 103 ? 33.780 -27.199 -1.102 1.00 37.91 103 GLY A CA 1
ATOM 742 C C . GLY A 1 103 ? 32.378 -26.689 -1.424 1.00 37.91 103 GLY A C 1
ATOM 743 O O . GLY A 1 103 ? 31.390 -27.403 -1.261 1.00 37.91 103 GLY A O 1
ATOM 744 N N . VAL A 1 104 ? 32.290 -25.449 -1.900 1.00 36.28 104 VAL A N 1
ATOM 745 C CA . VAL A 1 104 ? 31.056 -24.896 -2.457 1.00 36.28 104 VAL A CA 1
ATOM 746 C C . VAL A 1 104 ? 30.927 -25.409 -3.887 1.00 36.28 104 VAL A C 1
ATOM 748 O O . VAL A 1 104 ? 31.466 -24.838 -4.834 1.00 36.28 104 VAL A O 1
ATOM 751 N N . GLY A 1 105 ? 30.208 -26.522 -4.035 1.00 38.91 105 GLY A N 1
ATOM 752 C CA . GLY A 1 105 ? 29.661 -26.952 -5.313 1.00 38.91 105 GLY A CA 1
ATOM 753 C C . GLY A 1 105 ? 28.644 -25.922 -5.793 1.00 38.91 105 GLY A C 1
ATOM 754 O O . GLY A 1 105 ? 27.460 -26.004 -5.469 1.00 38.91 105 GLY A O 1
ATOM 755 N N . LEU A 1 106 ? 29.115 -24.933 -6.554 1.00 44.06 106 LEU A N 1
ATOM 756 C CA . LEU A 1 106 ? 28.270 -24.038 -7.333 1.00 44.06 106 LEU A CA 1
ATOM 757 C C . LEU A 1 106 ? 27.616 -24.869 -8.435 1.00 44.06 106 LEU A C 1
ATOM 759 O O . LEU A 1 106 ? 28.160 -25.057 -9.520 1.00 44.06 106 LEU A O 1
ATOM 763 N N . SER A 1 107 ? 26.440 -25.411 -8.129 1.00 48.34 107 SER A N 1
ATOM 764 C CA . SER A 1 107 ? 25.540 -25.880 -9.169 1.00 48.34 107 SER A CA 1
ATOM 765 C C . SER A 1 107 ? 25.225 -24.689 -10.070 1.00 48.34 107 SER A C 1
ATOM 767 O O . SER A 1 107 ? 24.719 -23.654 -9.631 1.00 48.34 107 SER A O 1
ATOM 769 N N . ASN A 1 108 ? 25.605 -24.824 -11.337 1.00 50.69 108 ASN A N 1
ATOM 770 C CA . ASN A 1 108 ? 25.264 -23.889 -12.391 1.00 50.69 108 ASN A CA 1
ATOM 771 C C . ASN A 1 108 ? 23.737 -23.817 -12.495 1.00 50.69 108 ASN A C 1
ATOM 773 O O . ASN A 1 108 ? 23.123 -24.570 -13.250 1.00 50.69 108 ASN A O 1
ATOM 777 N N . SER A 1 109 ? 23.106 -22.892 -11.772 1.00 51.09 109 SER A N 1
ATOM 778 C CA . SER A 1 109 ? 21.841 -22.347 -12.242 1.00 51.09 109 SER A CA 1
ATOM 779 C C . SER A 1 109 ? 22.193 -21.430 -13.405 1.00 51.09 109 SER A C 1
ATOM 781 O O . SER A 1 109 ? 22.433 -20.233 -13.249 1.00 51.09 109 SER A O 1
ATOM 783 N N . LEU A 1 110 ? 22.291 -22.025 -14.600 1.00 39.53 110 LEU A N 1
ATOM 784 C CA . LEU A 1 110 ? 22.091 -21.262 -15.819 1.00 39.53 110 LEU A CA 1
ATOM 785 C C . LEU A 1 110 ? 20.731 -20.585 -15.645 1.00 39.53 110 LEU A C 1
ATOM 787 O O . LEU A 1 110 ? 19.674 -21.207 -15.762 1.00 39.53 110 LEU A O 1
ATOM 791 N N . CYS A 1 111 ? 20.768 -19.302 -15.296 1.00 37.28 111 CYS A N 1
ATOM 792 C CA . CYS A 1 111 ? 19.655 -18.401 -15.489 1.00 37.28 111 CYS A CA 1
ATOM 793 C C . CYS A 1 111 ? 19.529 -18.253 -17.004 1.00 37.28 111 CYS A C 1
ATOM 795 O O . CYS A 1 111 ? 20.068 -17.331 -17.613 1.00 37.28 111 CYS A O 1
ATOM 797 N N . GLU A 1 112 ? 18.910 -19.261 -17.614 1.00 41.88 112 GLU A N 1
ATOM 798 C CA . GLU A 1 112 ? 18.516 -19.249 -19.009 1.00 41.88 112 GLU A CA 1
ATOM 799 C C . GLU A 1 112 ? 17.711 -17.965 -19.230 1.00 41.88 112 GLU A C 1
ATOM 801 O O . GLU A 1 112 ? 16.676 -17.778 -18.575 1.00 41.88 112 GLU A O 1
ATOM 806 N N . PRO A 1 113 ? 18.160 -17.047 -20.106 1.00 47.31 113 PRO A N 1
ATOM 807 C CA . PRO A 1 113 ? 17.366 -15.886 -20.449 1.00 47.31 113 PRO A CA 1
ATOM 808 C C . PRO A 1 113 ? 16.069 -16.405 -21.064 1.00 47.31 113 PRO A C 1
ATOM 810 O O . PRO A 1 113 ? 16.062 -17.005 -22.140 1.00 47.31 113 PRO A O 1
ATOM 813 N N . ALA A 1 114 ? 14.980 -16.231 -20.314 1.00 50.81 114 ALA A N 1
ATOM 814 C CA . ALA A 1 114 ? 13.669 -16.766 -20.625 1.00 50.81 114 ALA A CA 1
ATOM 815 C C . ALA A 1 114 ? 13.314 -16.477 -22.087 1.00 50.81 114 ALA A C 1
ATOM 817 O O . ALA A 1 114 ? 13.134 -15.331 -22.499 1.00 50.81 114 ALA A O 1
ATOM 818 N N . ARG A 1 115 ? 13.231 -17.557 -22.868 1.00 55.12 115 ARG A N 1
ATOM 819 C CA . ARG A 1 115 ? 12.697 -17.566 -24.228 1.00 55.12 115 ARG A CA 1
ATOM 820 C C . ARG A 1 115 ? 11.362 -16.824 -24.230 1.00 55.12 115 ARG A C 1
ATOM 822 O O . ARG A 1 115 ? 10.549 -17.048 -23.335 1.00 55.12 115 ARG A O 1
ATOM 829 N N . ASN A 1 116 ? 11.167 -15.978 -25.242 1.00 57.19 116 ASN A N 1
ATOM 830 C CA . ASN A 1 116 ? 10.008 -15.114 -25.488 1.00 57.19 116 ASN A CA 1
ATOM 831 C C . ASN A 1 116 ? 8.682 -15.896 -25.555 1.00 57.19 116 ASN A C 1
ATOM 833 O O . ASN A 1 116 ? 8.097 -16.070 -26.620 1.00 57.19 116 ASN A O 1
ATOM 837 N N . LYS A 1 117 ? 8.204 -16.402 -24.423 1.00 58.97 117 LYS A N 1
ATOM 838 C CA . LYS A 1 117 ? 6.830 -16.862 -24.257 1.00 58.97 117 LYS A CA 1
ATOM 839 C C . LYS A 1 117 ? 6.059 -15.696 -23.649 1.00 58.97 117 LYS A C 1
ATOM 841 O O . LYS A 1 117 ? 6.569 -15.114 -22.686 1.00 58.97 117 LYS A O 1
ATOM 846 N N . PRO A 1 118 ? 4.870 -15.338 -24.167 1.00 61.28 118 PRO A N 1
ATOM 847 C CA . PRO A 1 118 ? 4.047 -14.334 -23.515 1.00 61.28 118 PRO A CA 1
ATOM 848 C C . PRO A 1 118 ? 3.770 -14.833 -22.097 1.00 61.28 118 PRO A C 1
ATOM 850 O O . PRO A 1 118 ? 3.128 -15.864 -21.891 1.00 61.28 118 PRO A O 1
ATOM 853 N N . SER A 1 119 ? 4.358 -14.155 -21.114 1.00 70.88 119 SER A N 1
ATOM 854 C CA . SER A 1 119 ? 4.154 -14.494 -19.716 1.00 70.88 119 SER A CA 1
ATOM 855 C C . SER A 1 119 ? 2.668 -14.330 -19.424 1.00 70.88 119 SER A C 1
ATOM 857 O O . SER A 1 119 ? 2.118 -13.251 -19.643 1.00 70.88 119 SER A O 1
ATOM 859 N N . ARG A 1 120 ? 2.014 -15.395 -18.943 1.00 77.69 120 ARG A N 1
ATOM 860 C CA . ARG A 1 120 ? 0.605 -15.338 -18.540 1.00 77.69 120 ARG A CA 1
ATOM 861 C C . ARG A 1 120 ? 0.409 -14.167 -17.573 1.00 77.69 120 ARG A C 1
ATOM 863 O O . ARG A 1 120 ? 1.248 -13.954 -16.690 1.00 77.69 120 ARG A O 1
ATOM 870 N N . VAL A 1 121 ? -0.680 -13.415 -17.738 1.00 77.69 121 VAL A N 1
ATOM 871 C CA . VAL A 1 121 ? -1.069 -12.356 -16.794 1.00 77.69 121 VAL A CA 1
ATOM 872 C C . VAL A 1 121 ? -1.089 -12.961 -15.383 1.00 77.69 121 VAL A C 1
ATOM 874 O O . VAL A 1 121 ? -1.600 -14.063 -15.186 1.00 77.69 121 VAL A O 1
ATOM 877 N N . GLY A 1 122 ? -0.421 -12.305 -14.430 1.00 83.25 122 GLY A N 1
ATOM 878 C CA . GLY A 1 122 ? -0.270 -12.813 -13.060 1.00 83.25 122 GLY A CA 1
ATOM 879 C C . GLY A 1 122 ? 0.916 -13.758 -12.814 1.00 83.25 122 GLY A C 1
ATOM 880 O O . GLY A 1 122 ? 1.085 -14.231 -11.696 1.00 83.25 122 GLY A O 1
ATOM 881 N N . ALA A 1 123 ? 1.802 -14.028 -13.782 1.00 86.19 123 ALA A N 1
ATOM 882 C CA . ALA A 1 123 ? 2.965 -14.902 -13.542 1.00 86.19 123 ALA A CA 1
ATOM 883 C C . ALA A 1 123 ? 3.929 -14.400 -12.446 1.00 86.19 123 ALA A C 1
ATOM 885 O O . ALA A 1 123 ? 4.721 -15.185 -11.928 1.00 86.19 123 ALA A O 1
ATOM 886 N N . PHE A 1 124 ? 3.879 -13.111 -12.095 1.00 84.31 124 PHE A N 1
ATOM 887 C CA . PHE A 1 124 ? 4.628 -12.530 -10.975 1.00 84.31 124 PHE A CA 1
ATOM 888 C C . PHE A 1 124 ? 4.107 -12.999 -9.606 1.00 84.31 124 PHE A C 1
ATOM 890 O O . PHE A 1 124 ? 4.822 -12.925 -8.609 1.00 84.31 124 PHE A O 1
ATOM 897 N N . GLU A 1 125 ? 2.880 -13.516 -9.537 1.00 90.56 125 GLU A N 1
ATOM 898 C CA . GLU A 1 125 ? 2.253 -13.947 -8.285 1.00 90.56 125 GLU A CA 1
ATOM 899 C C . GLU A 1 125 ? 2.827 -15.244 -7.733 1.00 90.56 125 GLU A C 1
ATOM 901 O O . GLU A 1 125 ? 2.648 -15.531 -6.558 1.00 90.56 125 GLU A O 1
ATOM 906 N N . LYS A 1 126 ? 3.630 -15.969 -8.518 1.00 90.00 126 LYS A N 1
ATOM 907 C CA . LYS A 1 126 ? 4.465 -17.053 -7.981 1.00 90.00 126 LYS A CA 1
ATOM 908 C C . LYS A 1 126 ? 5.470 -16.567 -6.926 1.00 90.00 126 LYS A C 1
ATOM 910 O O . LYS A 1 126 ? 5.915 -17.356 -6.105 1.00 90.00 126 LYS A O 1
ATOM 915 N N . HIS A 1 127 ? 5.818 -15.278 -6.960 1.00 89.19 127 HIS A N 1
ATOM 916 C CA . HIS A 1 127 ? 6.828 -14.657 -6.098 1.00 89.19 127 HIS A CA 1
ATOM 917 C C . HIS A 1 127 ? 6.241 -13.614 -5.140 1.00 89.19 127 HIS A C 1
ATOM 919 O O . HIS A 1 127 ? 6.984 -12.935 -4.437 1.00 89.19 127 HIS A O 1
ATOM 925 N N . THR A 1 128 ? 4.917 -13.435 -5.114 1.00 89.50 128 THR A N 1
ATOM 926 C CA . THR A 1 128 ? 4.250 -12.444 -4.254 1.00 89.50 128 THR A CA 1
ATOM 927 C C . THR A 1 128 ? 2.970 -13.017 -3.649 1.00 89.50 128 THR A C 1
ATOM 929 O O . THR A 1 128 ? 2.527 -14.104 -3.993 1.00 89.50 128 THR A O 1
ATOM 932 N N . LYS A 1 129 ? 2.329 -12.282 -2.736 1.00 89.56 129 LYS A N 1
ATOM 933 C CA . LYS A 1 129 ? 1.107 -12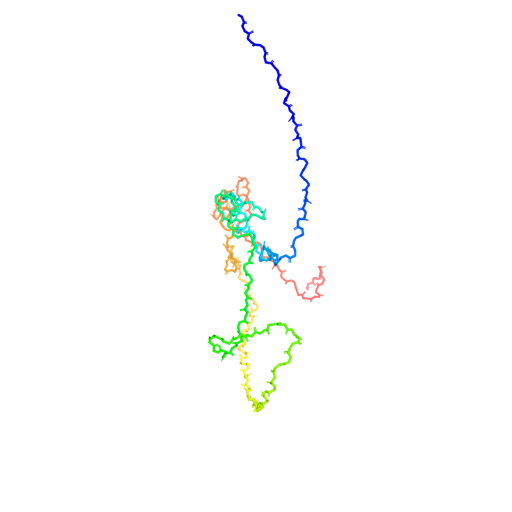.739 -2.042 1.00 89.56 129 LYS A CA 1
ATOM 934 C C . LYS A 1 129 ? -0.172 -12.707 -2.906 1.00 89.56 129 LYS A C 1
ATOM 936 O O . LYS A 1 129 ? -1.261 -12.983 -2.387 1.00 89.56 129 LYS A O 1
ATOM 941 N N . GLY A 1 130 ? -0.060 -12.336 -4.186 1.00 91.94 130 GLY A N 1
ATOM 942 C CA . GLY A 1 130 ? -1.182 -12.272 -5.129 1.00 91.94 130 GLY A CA 1
ATOM 943 C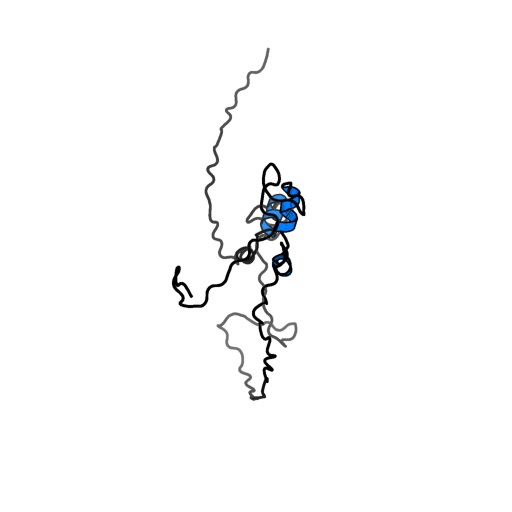 C . GLY A 1 130 ? -2.207 -11.186 -4.797 1.00 91.94 130 GLY A C 1
ATOM 944 O O . GLY A 1 130 ? -3.414 -11.401 -4.894 1.00 91.94 130 GLY A O 1
ATOM 945 N N . PHE A 1 131 ? -1.744 -10.032 -4.304 1.00 93.56 131 PHE A N 1
ATOM 946 C CA . PHE A 1 131 ? -2.631 -8.925 -3.934 1.00 93.56 131 PHE A CA 1
ATOM 947 C C . PHE A 1 131 ? -3.402 -8.380 -5.143 1.00 93.56 131 PHE A C 1
ATOM 949 O O . PHE A 1 131 ? -4.600 -8.137 -5.028 1.00 93.56 131 PHE A O 1
ATOM 956 N N . GLY A 1 132 ? -2.733 -8.250 -6.295 1.00 91.94 132 GLY A N 1
ATOM 957 C CA . GLY A 1 132 ? -3.341 -7.788 -7.543 1.00 91.94 132 GLY A CA 1
ATOM 958 C C . GLY A 1 132 ? -4.518 -8.669 -7.951 1.00 91.94 132 GLY A C 1
ATOM 959 O O . GLY A 1 132 ? -5.649 -8.184 -7.974 1.00 91.94 132 GLY A O 1
ATOM 960 N N . SER A 1 133 ? -4.295 -9.973 -8.144 1.00 91.25 133 SER A N 1
ATOM 961 C CA . SER A 1 133 ? -5.374 -10.898 -8.520 1.00 91.25 133 SER A CA 1
ATOM 962 C C . SER A 1 133 ? -6.514 -10.956 -7.505 1.00 91.25 133 SER A C 1
ATOM 964 O O . SER A 1 133 ? -7.661 -11.134 -7.894 1.00 91.25 133 SER A O 1
ATOM 966 N N . LYS A 1 134 ? -6.249 -10.767 -6.204 1.00 93.56 134 LYS A N 1
ATOM 967 C CA . LYS A 1 134 ? -7.310 -10.722 -5.178 1.00 93.56 134 LYS A CA 1
ATOM 968 C C . LYS A 1 134 ? -8.110 -9.421 -5.191 1.00 93.56 134 LYS A C 1
ATOM 970 O O . LYS A 1 134 ? -9.297 -9.430 -4.867 1.00 93.56 134 LYS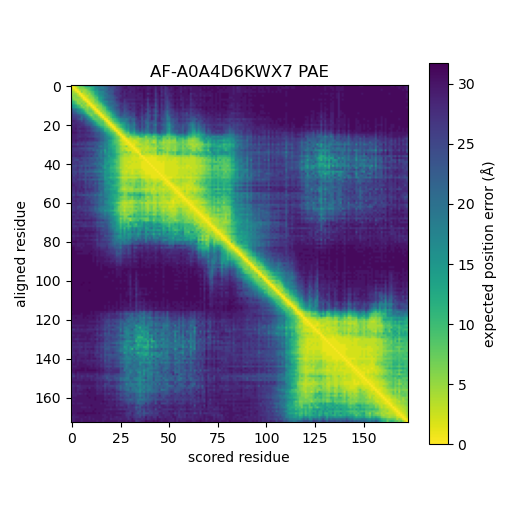 A O 1
ATOM 975 N N . MET A 1 135 ? -7.464 -8.298 -5.486 1.00 95.00 135 MET A N 1
ATOM 976 C CA . MET A 1 135 ? -8.101 -6.982 -5.479 1.00 95.00 135 MET A CA 1
ATOM 977 C C . MET A 1 135 ? -8.933 -6.748 -6.737 1.00 95.00 135 MET A C 1
ATOM 979 O O . MET A 1 135 ? -10.007 -6.161 -6.640 1.00 95.00 135 MET A O 1
ATOM 983 N N . MET A 1 136 ? -8.467 -7.202 -7.901 1.00 93.31 136 MET A N 1
ATOM 984 C CA . MET A 1 136 ? -9.116 -6.889 -9.173 1.00 93.31 136 MET A CA 1
ATOM 985 C C . MET A 1 136 ? -10.606 -7.296 -9.209 1.00 93.31 136 MET A C 1
ATOM 987 O O . MET A 1 136 ? -11.426 -6.419 -9.490 1.00 93.31 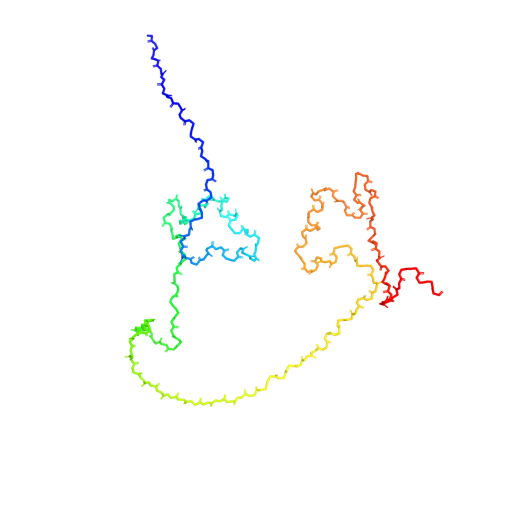136 MET A O 1
ATOM 991 N N . PRO A 1 137 ? -11.016 -8.530 -8.842 1.00 94.06 137 PRO A N 1
ATOM 992 C CA . PRO A 1 137 ? -12.431 -8.912 -8.827 1.00 94.06 137 PRO A CA 1
ATOM 993 C C . PRO A 1 137 ? -13.269 -8.099 -7.842 1.00 94.06 137 PRO A C 1
ATOM 995 O O . PRO A 1 137 ? -14.416 -7.767 -8.126 1.00 94.06 137 PRO A O 1
ATOM 998 N N . LYS A 1 138 ? -12.684 -7.714 -6.697 1.00 96.25 138 LYS A N 1
ATOM 999 C CA . LYS A 1 138 ? -13.357 -6.849 -5.712 1.00 96.25 138 LYS A CA 1
ATOM 1000 C C . LYS A 1 138 ? -13.656 -5.457 -6.264 1.00 96.25 138 LYS A C 1
ATOM 1002 O O . LYS A 1 138 ? -14.586 -4.818 -5.793 1.00 96.25 138 LYS A O 1
ATOM 1007 N N . MET A 1 139 ? -12.883 -5.014 -7.252 1.00 94.50 139 MET A N 1
ATOM 1008 C CA . MET A 1 139 ? -13.080 -3.746 -7.953 1.00 94.50 139 MET A CA 1
ATOM 1009 C C . MET A 1 139 ? -13.861 -3.907 -9.267 1.00 94.50 139 MET A C 1
ATOM 1011 O O . MET A 1 139 ? -13.909 -2.977 -10.066 1.00 94.50 139 MET A O 1
ATOM 1015 N N . GLY A 1 140 ? -14.473 -5.072 -9.503 1.00 92.94 140 GLY A N 1
ATOM 1016 C CA . GLY A 1 140 ? -15.315 -5.318 -10.676 1.00 92.94 140 GLY A CA 1
ATOM 1017 C C . GLY A 1 140 ? -14.562 -5.773 -11.927 1.00 92.94 140 GLY A C 1
ATOM 1018 O O . GLY A 1 140 ? -15.151 -5.820 -13.004 1.00 92.94 140 GLY A O 1
ATOM 1019 N N . PHE A 1 141 ? -13.280 -6.133 -11.818 1.00 93.25 141 PHE A N 1
ATOM 1020 C CA . PHE A 1 141 ? -12.594 -6.816 -12.914 1.00 93.25 141 PHE A CA 1
ATOM 1021 C C . PHE A 1 141 ? -13.166 -8.221 -13.109 1.00 93.25 141 PHE A C 1
ATOM 1023 O O . PHE A 1 141 ? -13.283 -8.998 -12.162 1.00 93.25 141 PHE A O 1
ATOM 1030 N N . VAL A 1 142 ? -13.452 -8.563 -14.360 1.00 91.69 142 VAL A N 1
ATOM 1031 C CA . VAL A 1 142 ? -13.895 -9.898 -14.757 1.00 91.69 142 VAL A CA 1
ATOM 1032 C C . VAL A 1 142 ? -12.750 -10.572 -15.501 1.00 91.69 142 VAL A C 1
ATOM 1034 O O . VAL A 1 142 ? -12.239 -10.033 -16.482 1.00 91.69 142 VAL A O 1
ATOM 1037 N N . GLU A 1 143 ? -12.345 -11.752 -15.034 1.00 89.12 143 GLU A N 1
ATOM 1038 C CA . GLU A 1 143 ? -11.272 -12.520 -15.664 1.00 89.12 143 GLU A CA 1
ATOM 1039 C C . GLU A 1 143 ? -11.595 -12.795 -17.143 1.00 89.12 143 GLU A C 1
ATOM 1041 O O . GLU A 1 143 ? -12.715 -13.161 -17.499 1.00 89.12 143 GLU A O 1
ATOM 1046 N N . GLY A 1 144 ? -10.616 -12.566 -18.021 1.00 88.50 144 GLY A N 1
ATOM 1047 C CA . GLY A 1 144 ? -10.774 -12.722 -19.470 1.00 88.50 144 GLY A CA 1
ATOM 1048 C C . GLY A 1 144 ? -11.384 -11.520 -20.202 1.00 88.50 144 GLY A C 1
ATOM 1049 O O . GLY A 1 144 ? -11.448 -11.551 -21.430 1.00 88.50 144 GLY A O 1
ATOM 1050 N N . LYS A 1 145 ? -11.794 -10.456 -19.496 1.00 91.69 145 LYS A N 1
ATOM 1051 C CA . LYS A 1 145 ? -12.225 -9.185 -20.101 1.00 91.69 145 LYS A CA 1
ATOM 1052 C C . LYS A 1 145 ? -11.163 -8.094 -19.943 1.00 91.69 145 LYS A C 1
ATOM 1054 O O . LYS A 1 145 ? -10.338 -8.127 -19.032 1.00 91.69 145 LYS A O 1
ATOM 1059 N N . GLY A 1 146 ? -11.193 -7.115 -20.845 1.00 92.56 146 GLY A N 1
ATOM 1060 C CA . GLY A 1 146 ? -10.379 -5.908 -20.750 1.00 92.56 146 GLY A CA 1
ATOM 1061 C C . GLY A 1 146 ? -10.799 -5.007 -19.588 1.00 92.56 146 GLY A C 1
ATOM 1062 O O . GLY A 1 146 ? -11.920 -5.086 -19.091 1.00 92.56 146 GLY A O 1
ATOM 1063 N N . LEU A 1 147 ? -9.905 -4.114 -19.164 1.00 92.62 147 LEU A N 1
ATOM 1064 C CA . LEU A 1 147 ? -10.228 -3.067 -18.188 1.00 92.62 147 LEU A CA 1
ATOM 1065 C C . LEU A 1 147 ? -10.989 -1.900 -18.837 1.00 92.62 147 LEU A C 1
ATOM 1067 O O . LEU A 1 147 ? -10.891 -1.677 -20.040 1.00 92.62 147 LEU A O 1
ATOM 1071 N N . GLY A 1 148 ? -11.702 -1.117 -18.028 1.00 91.75 148 GLY A N 1
ATOM 1072 C CA . GLY A 1 148 ? -12.448 0.064 -18.472 1.00 91.75 148 GLY A CA 1
ATOM 1073 C C . GLY A 1 148 ? -13.963 -0.130 -18.430 1.00 91.75 148 GLY A C 1
ATOM 1074 O O . GLY A 1 148 ? -14.457 -1.240 -18.247 1.00 91.75 148 GLY A O 1
ATOM 1075 N N . ARG A 1 149 ? -14.693 0.983 -18.574 1.00 93.50 149 ARG A N 1
ATOM 1076 C CA . ARG A 1 149 ? -16.158 1.065 -18.435 1.00 93.50 149 ARG A CA 1
ATOM 1077 C C . ARG A 1 149 ? -16.920 0.003 -19.236 1.00 93.50 149 ARG A C 1
ATOM 1079 O O . ARG A 1 149 ? -17.861 -0.574 -18.716 1.00 93.50 149 ARG A O 1
ATOM 1086 N N . GLU A 1 150 ? -16.481 -0.263 -20.460 1.00 92.94 150 GLU A N 1
ATOM 1087 C CA . GLU A 1 150 ? -17.118 -1.194 -21.399 1.00 92.94 150 GLU A CA 1
ATOM 1088 C C . GLU A 1 150 ? -16.215 -2.410 -21.685 1.00 92.94 150 GLU A C 1
ATOM 1090 O O . GLU A 1 150 ? -16.324 -3.050 -22.728 1.00 92.94 150 GLU A O 1
ATOM 1095 N N . SER A 1 151 ? -15.267 -2.721 -20.788 1.00 91.69 151 SER A N 1
ATOM 1096 C CA . SER A 1 151 ? -14.244 -3.764 -20.991 1.00 91.69 151 SER A CA 1
ATOM 1097 C C . SER A 1 151 ? -13.383 -3.592 -22.256 1.00 91.69 151 SER A C 1
ATOM 1099 O O . SER A 1 151 ? -12.862 -4.563 -22.803 1.00 91.69 151 SER A O 1
ATOM 1101 N N . GLN A 1 152 ? -13.217 -2.354 -22.719 1.00 95.00 152 GLN A N 1
ATOM 1102 C CA . GLN A 1 152 ? -12.526 -1.989 -23.960 1.00 95.00 152 GLN A CA 1
ATOM 1103 C C . GLN A 1 152 ? -10.994 -2.118 -23.902 1.00 95.00 152 GLN A C 1
ATOM 1105 O O . GLN A 1 152 ? -10.309 -1.936 -24.907 1.00 95.00 152 GLN A O 1
ATOM 1110 N N . GLY A 1 153 ? -10.437 -2.349 -22.716 1.00 93.94 153 GLY A N 1
ATOM 1111 C CA . GLY A 1 153 ? -9.003 -2.451 -22.500 1.00 93.94 153 GLY A CA 1
ATOM 1112 C C . GLY A 1 153 ? -8.382 -3.678 -23.166 1.00 93.94 153 GLY A C 1
ATOM 1113 O O . GLY A 1 153 ? -9.022 -4.699 -23.411 1.00 93.94 153 GLY A O 1
ATOM 1114 N N . ILE A 1 154 ? -7.080 -3.594 -23.421 1.00 92.06 154 ILE A N 1
ATOM 1115 C CA . ILE A 1 154 ? -6.322 -4.682 -24.036 1.00 92.06 154 ILE A CA 1
ATOM 1116 C C . ILE A 1 154 ? -6.266 -5.873 -23.067 1.00 92.06 154 ILE A C 1
ATOM 1118 O O . ILE A 1 154 ? -5.830 -5.736 -21.926 1.00 92.06 154 ILE A O 1
ATOM 1122 N N . THR A 1 155 ? -6.692 -7.051 -23.530 1.00 89.56 155 THR A N 1
ATOM 1123 C CA . THR A 1 155 ? -6.680 -8.292 -22.726 1.00 89.56 155 THR A CA 1
ATOM 1124 C C . THR A 1 155 ? -5.354 -9.049 -22.854 1.00 89.56 155 THR A C 1
ATOM 1126 O O . THR A 1 155 ? -4.902 -9.713 -21.923 1.00 89.56 155 THR A O 1
ATOM 1129 N N . THR A 1 156 ? -4.697 -8.937 -24.008 1.00 86.31 156 THR A N 1
ATOM 1130 C CA . THR A 1 156 ? -3.406 -9.573 -24.281 1.00 86.31 156 THR A CA 1
ATOM 1131 C C . THR A 1 156 ? -2.258 -8.627 -23.930 1.00 86.31 156 THR A C 1
ATOM 1133 O O . THR A 1 156 ? -2.200 -7.530 -24.487 1.00 86.31 156 THR A O 1
ATOM 1136 N N . PRO A 1 157 ? -1.311 -9.011 -23.059 1.00 84.56 157 PRO A N 1
ATOM 1137 C CA . PRO A 1 157 ? -0.199 -8.133 -22.718 1.00 84.56 157 PRO A CA 1
ATOM 1138 C C . PRO A 1 157 ? 0.618 -7.791 -23.969 1.00 84.56 157 PRO A C 1
ATOM 1140 O O . PRO A 1 157 ? 0.920 -8.664 -24.784 1.00 84.56 157 PRO A O 1
ATOM 1143 N N . LEU A 1 158 ? 0.990 -6.518 -24.110 1.00 85.38 158 LEU A N 1
ATOM 1144 C CA . LEU A 1 158 ? 1.866 -6.080 -25.191 1.00 85.38 158 LEU A CA 1
ATOM 1145 C C . LEU A 1 158 ? 3.272 -6.644 -24.973 1.00 85.38 158 LEU A C 1
ATOM 1147 O O . LEU A 1 158 ? 3.830 -6.568 -23.878 1.00 85.38 158 LEU A O 1
ATOM 1151 N N . THR A 1 159 ? 3.860 -7.201 -26.025 1.00 83.62 159 THR A N 1
ATOM 1152 C CA . THR A 1 159 ? 5.239 -7.687 -25.998 1.00 83.62 159 THR A CA 1
ATOM 1153 C C . THR A 1 159 ? 6.195 -6.565 -26.377 1.00 83.62 159 THR A C 1
ATOM 1155 O O . THR A 1 159 ? 6.017 -5.928 -27.413 1.00 83.62 159 THR A O 1
ATOM 1158 N N . ALA A 1 160 ? 7.240 -6.349 -25.582 1.00 84.19 160 ALA A N 1
ATOM 1159 C CA . ALA A 1 160 ? 8.311 -5.432 -25.953 1.00 84.19 160 ALA A CA 1
ATOM 1160 C C . ALA A 1 160 ? 9.277 -6.106 -26.942 1.00 84.19 160 ALA A C 1
ATOM 1162 O O . ALA A 1 160 ? 9.772 -7.204 -26.680 1.00 84.19 160 ALA A O 1
ATOM 1163 N N . LEU A 1 161 ? 9.582 -5.435 -28.057 1.00 83.31 161 LEU A N 1
ATOM 1164 C CA . LEU A 1 161 ? 10.654 -5.848 -28.961 1.00 83.31 161 LEU A CA 1
ATOM 1165 C C . LEU A 1 161 ? 11.996 -5.390 -28.374 1.00 83.31 161 LEU A C 1
ATOM 1167 O O . LEU A 1 161 ? 12.239 -4.194 -28.213 1.00 83.31 161 LEU A O 1
ATOM 1171 N N . ARG A 1 162 ? 12.881 -6.335 -28.049 1.00 84.75 162 ARG A N 1
ATOM 1172 C CA . ARG A 1 162 ? 14.228 -6.010 -27.573 1.00 84.75 162 ARG A CA 1
ATOM 1173 C C . ARG A 1 162 ? 15.118 -5.632 -28.755 1.00 84.75 162 ARG A C 1
ATOM 1175 O O . ARG A 1 162 ? 15.439 -6.485 -29.575 1.00 84.75 162 ARG A O 1
ATOM 1182 N N . LEU A 1 163 ? 15.555 -4.377 -28.796 1.00 85.06 163 LEU A N 1
ATOM 1183 C CA . LEU A 1 163 ? 16.576 -3.923 -29.740 1.00 85.06 163 LEU A CA 1
ATOM 1184 C C . LEU A 1 163 ? 17.967 -4.428 -29.314 1.00 85.06 163 LEU A C 1
ATOM 1186 O O . LEU A 1 163 ? 18.224 -4.588 -28.110 1.00 85.06 163 LEU A O 1
ATOM 1190 N N . PRO A 1 164 ? 18.874 -4.704 -30.267 1.00 87.06 164 PRO A N 1
ATOM 1191 C CA . PRO A 1 164 ? 20.246 -5.056 -29.938 1.00 87.06 164 PRO A CA 1
ATOM 1192 C C . PRO A 1 164 ? 20.948 -3.874 -29.265 1.00 87.06 164 PRO A C 1
ATOM 1194 O O . PRO A 1 164 ? 20.613 -2.703 -29.461 1.00 87.06 164 PRO A O 1
ATOM 1197 N N . LYS A 1 165 ? 21.924 -4.198 -28.416 1.00 88.12 165 LYS A N 1
ATOM 1198 C CA . LYS A 1 165 ? 22.681 -3.186 -27.677 1.00 88.12 165 LYS A CA 1
ATOM 1199 C C . LYS A 1 165 ? 23.425 -2.291 -28.674 1.00 88.12 165 LYS A C 1
ATOM 1201 O O . LYS A 1 165 ? 23.965 -2.788 -29.655 1.00 88.12 165 LYS A O 1
ATOM 1206 N N . SER A 1 166 ? 23.450 -0.990 -28.397 1.00 87.38 166 SER A N 1
ATOM 1207 C CA . SER A 1 166 ? 24.154 0.023 -29.198 1.00 87.38 166 SER A CA 1
ATOM 1208 C C . SER A 1 166 ? 23.586 0.307 -30.599 1.00 87.38 166 SER A C 1
ATOM 1210 O O . SER A 1 166 ? 24.227 1.026 -31.360 1.00 87.38 166 SER A O 1
ATOM 1212 N N . GLN A 1 167 ? 22.389 -0.183 -30.951 1.00 84.19 167 GLN A N 1
ATOM 1213 C CA . GLN A 1 167 ? 21.693 0.258 -32.167 1.00 84.19 167 GLN A CA 1
ATOM 1214 C C . GLN A 1 167 ? 20.875 1.526 -31.879 1.00 84.19 167 GLN A C 1
ATOM 1216 O O . GLN A 1 167 ? 20.052 1.553 -30.963 1.00 84.19 167 GLN A O 1
ATOM 1221 N N . GLY A 1 168 ? 21.108 2.582 -32.661 1.00 86.56 168 GLY A N 1
ATOM 1222 C CA . GLY A 1 168 ? 20.334 3.821 -32.578 1.00 86.56 168 GLY A CA 1
ATOM 1223 C C . GLY A 1 168 ? 18.890 3.634 -33.050 1.00 86.56 168 GLY A C 1
ATOM 1224 O O . GLY A 1 168 ? 18.608 2.835 -33.946 1.00 86.56 168 GLY A O 1
ATOM 1225 N N . LEU A 1 169 ? 17.965 4.401 -32.469 1.00 86.44 169 LEU A N 1
ATOM 1226 C CA . LEU A 1 169 ? 16.582 4.465 -32.944 1.00 86.44 169 LEU A CA 1
ATOM 1227 C C . LEU A 1 169 ? 16.577 4.994 -34.388 1.00 86.44 169 LEU A C 1
ATOM 1229 O O . LEU A 1 169 ? 17.094 6.075 -34.652 1.00 86.44 169 LEU A O 1
ATOM 1233 N N . GLY A 1 170 ? 16.027 4.218 -35.326 1.00 85.19 170 GLY A N 1
ATOM 1234 C CA . GLY A 1 170 ? 16.004 4.564 -36.755 1.00 85.19 170 GLY A CA 1
ATOM 1235 C C . GLY A 1 170 ? 17.159 3.998 -37.591 1.00 85.19 170 GLY A C 1
ATOM 1236 O O . GLY A 1 170 ? 17.195 4.238 -38.799 1.00 85.19 170 GLY A O 1
ATOM 1237 N N . ALA A 1 171 ? 18.072 3.217 -37.000 1.00 80.44 171 ALA A N 1
ATOM 1238 C CA . ALA A 1 171 ? 19.044 2.440 -37.766 1.00 80.44 171 ALA A CA 1
ATOM 1239 C C . ALA A 1 171 ? 18.312 1.357 -38.576 1.00 80.44 171 ALA A C 1
ATOM 1241 O O . ALA A 1 171 ? 17.894 0.332 -38.035 1.00 80.44 171 ALA A O 1
ATOM 1242 N N . LYS A 1 172 ? 18.116 1.635 -39.864 1.00 75.81 172 LYS A N 1
ATOM 1243 C CA . LYS A 1 172 ? 17.576 0.712 -40.864 1.00 75.81 172 LYS A CA 1
ATOM 1244 C C . LYS A 1 172 ? 18.632 -0.345 -41.181 1.00 75.81 172 LYS A C 1
ATOM 1246 O O . LYS A 1 172 ? 19.799 -0.003 -41.359 1.00 75.81 172 LYS A O 1
ATOM 1251 N N . SER A 1 173 ? 18.199 -1.603 -41.132 1.00 66.56 173 SER A N 1
ATOM 1252 C CA . SER A 1 173 ? 19.026 -2.767 -41.444 1.00 66.56 173 SER A CA 1
ATOM 1253 C C . SER A 1 173 ? 19.397 -2.824 -42.918 1.00 66.56 173 SER A C 1
ATOM 1255 O O . SER A 1 173 ? 18.682 -2.196 -43.733 1.00 66.56 173 SER A O 1
#

Solvent-accessible surface area (backbone atoms only — not comparable to full-atom values): 12764 Å² total; per-residue (Å²): 134,83,88,84,85,88,78,88,83,80,85,76,84,78,77,86,71,86,72,82,79,85,62,101,55,83,64,90,56,61,73,38,81,81,45,90,42,60,66,62,56,50,39,47,74,73,68,54,56,91,88,46,17,70,54,101,82,39,78,33,75,55,66,85,82,85,81,83,83,76,68,86,92,66,62,91,90,68,88,79,79,89,62,98,80,72,90,76,80,94,80,88,79,89,81,90,80,91,80,82,86,84,83,78,79,76,73,80,75,74,78,66,79,76,72,95,59,87,74,58,90,68,65,66,38,85,81,49,94,40,62,64,75,62,47,40,52,79,73,70,51,53,91,96,52,21,54,66,98,83,38,78,33,80,70,68,84,84,80,83,84,83,74,65,87,94,66,61,92,86,70,77,131

Foldseek 3Di:
DDDDDDDDDDDDDDDPPPPPPDDPADPPCPVVVVPVCPVVVVCVVVPDDQQFADDPVSPHDSGDDDDDDDDPPDDPPDDDDPDPPDDDDDDDDDDDDDDDDDDPPPDPPPPPVDDPDQQPVCNCCVVPVCPVVVVCVVVPDDPPFADDDVSPHDNRDDDDDDDDPPDDDPPDD

pLDDT: mean 72.23, std 19.69, range [33.59, 96.25]

Sequence (173 aa):
MIHSETVPVTVVEAEETHRKGVTSSANIGSFEEHSTGFGSKMMAKMGYMEGGGLEKNGQGMAQPVEVIQRPRSLGLGVKFSNNPGESVGNISLGVGAESLGLGVGLSNSLCEPARNKPSRVGAFEKHTKGFGSKMMPKMGFVEGKGLGRESQGITTPLTALRLPKSQGLGAKS

InterPro domains:
  IPR000467 G-patch domain [PF01585] (36-79)
  IPR000467 G-patch domain [PF01585] (128-172)
  IPR000467 G-patch domain [PS50174] (35-81)
  IPR000467 G-patch domain [PS50174] (128-173)
  IPR000467 G-patch domain [SM00443] (33-79)
  IPR000467 G-patch domain [SM00443] (126-172)

Mean predicted aligned error: 21.16 Å

Secondary structure (DSSP, 8-state):
------------------------S--TTGGGGGS--HHHHHHHHTTPPTTS-SSTTS-S--SPPPP-PPPTTPPTT------TT------------------------------S--PPTTGGGGGS--HHHHHHHHTT--TTS-SSTTS-S--SPPPPP-PPTTPPTT---

Organism: Vigna unguiculata (NCBI:txid3917)

Radius of gyration: 32.7 Å; Cα contacts (8 Å, |Δi|>4): 51; chains: 1; bounding box: 87×55×83 Å